Protein AF-A0A949LFT1-F1 (afdb_monomer_lite)

pLDDT: mean 72.53, std 14.91, range [50.19, 94.31]

Foldseek 3Di:
DWDQDPVGTHDDDPVPPPDPDPPPPPPPDDPPDPPPCPPDPPVQPPLSVQCVVVVHDSVVSVVCVVVVVDD

Structure (mmCIF, N/CA/C/O backbone):
data_AF-A0A949LFT1-F1
#
_entry.id   AF-A0A949LFT1-F1
#
loop_
_atom_site.group_PDB
_atom_site.id
_atom_site.type_symbol
_atom_site.label_atom_id
_atom_site.label_alt_id
_atom_site.label_comp_id
_atom_site.label_asym_id
_atom_site.label_entity_id
_atom_site.label_seq_id
_atom_site.pdbx_PDB_ins_code
_atom_site.Cartn_x
_atom_site.Cartn_y
_atom_site.Cartn_z
_atom_site.occupancy
_atom_site.B_iso_or_equiv
_atom_site.auth_seq_id
_atom_site.auth_comp_id
_atom_site.auth_asym_id
_atom_site.auth_atom_id
_atom_site.pdbx_PDB_model_num
ATOM 1 N N . MET A 1 1 ? 27.854 -5.664 -48.543 1.00 63.16 1 MET A N 1
ATOM 2 C CA . MET A 1 1 ? 28.574 -5.452 -47.263 1.00 63.16 1 MET A CA 1
ATOM 3 C C . MET A 1 1 ? 28.199 -6.610 -46.341 1.00 63.16 1 MET A C 1
ATOM 5 O O . MET A 1 1 ? 27.089 -7.107 -46.473 1.00 63.16 1 MET A O 1
ATOM 9 N N . PHE A 1 2 ? 29.082 -7.090 -45.465 1.00 69.81 2 PHE A N 1
ATOM 10 C CA . PHE A 1 2 ? 28.787 -8.240 -44.594 1.00 69.81 2 PHE A CA 1
ATOM 11 C C . PHE A 1 2 ? 29.202 -7.940 -43.153 1.00 69.81 2 PHE A C 1
ATOM 13 O O . PHE A 1 2 ? 30.185 -7.225 -42.956 1.00 69.81 2 PHE A O 1
ATOM 20 N N . ARG A 1 3 ? 28.492 -8.507 -42.172 1.00 73.38 3 ARG A N 1
ATOM 21 C CA . ARG A 1 3 ? 28.882 -8.465 -40.754 1.00 73.38 3 ARG A CA 1
ATOM 22 C C . ARG A 1 3 ? 29.441 -9.821 -40.324 1.00 73.38 3 ARG A C 1
ATOM 24 O O . ARG A 1 3 ? 28.972 -10.857 -40.788 1.00 73.38 3 ARG A O 1
ATOM 31 N N . HIS A 1 4 ? 30.440 -9.816 -39.450 1.00 67.44 4 HIS A N 1
ATOM 32 C CA . HIS A 1 4 ? 30.992 -11.038 -38.868 1.00 67.44 4 HIS A CA 1
ATOM 33 C C . HIS A 1 4 ? 30.311 -11.306 -37.522 1.00 67.44 4 HIS A C 1
ATOM 35 O O . HIS A 1 4 ? 30.368 -10.467 -36.625 1.00 67.44 4 HIS A O 1
ATOM 41 N N . THR A 1 5 ? 29.650 -12.455 -37.392 1.00 72.31 5 THR A N 1
ATOM 42 C CA . THR A 1 5 ? 29.039 -12.941 -36.145 1.00 72.31 5 THR A CA 1
ATOM 43 C C . THR A 1 5 ? 29.695 -14.257 -35.724 1.00 72.31 5 THR A C 1
ATOM 45 O O . THR A 1 5 ? 30.487 -14.841 -36.465 1.00 72.31 5 THR A O 1
ATOM 48 N N . ALA A 1 6 ? 29.349 -14.766 -34.538 1.00 71.88 6 ALA A N 1
ATOM 49 C CA . ALA A 1 6 ? 29.833 -16.061 -34.047 1.00 71.88 6 ALA A CA 1
ATOM 50 C C . ALA A 1 6 ? 29.479 -17.250 -34.971 1.00 71.88 6 ALA A C 1
ATOM 52 O O . ALA A 1 6 ? 30.067 -18.318 -34.843 1.00 71.88 6 ALA A O 1
ATOM 53 N N . LYS A 1 7 ? 28.539 -17.068 -35.911 1.00 70.44 7 LYS A N 1
ATOM 54 C CA . LYS A 1 7 ? 28.138 -18.065 -36.917 1.00 70.44 7 LYS A CA 1
ATOM 55 C C . LYS A 1 7 ? 28.780 -17.844 -38.295 1.00 70.44 7 LYS A C 1
ATOM 57 O O . LYS A 1 7 ? 28.455 -18.563 -39.235 1.00 70.44 7 LYS A O 1
ATOM 62 N N . GLY A 1 8 ? 29.691 -16.878 -38.427 1.00 77.19 8 GLY A N 1
ATOM 63 C CA . GLY A 1 8 ? 30.397 -16.578 -39.671 1.00 77.19 8 GLY A CA 1
ATOM 64 C C . GLY A 1 8 ? 29.988 -15.247 -40.303 1.00 77.19 8 GLY A C 1
ATOM 65 O O . GLY A 1 8 ? 29.651 -14.283 -39.617 1.00 77.19 8 GLY A O 1
ATOM 66 N N . ARG A 1 9 ? 30.104 -15.164 -41.633 1.00 71.19 9 ARG A N 1
ATOM 67 C CA . ARG A 1 9 ? 29.896 -13.929 -42.400 1.00 71.19 9 ARG A CA 1
ATOM 68 C C . ARG A 1 9 ? 28.444 -13.840 -42.875 1.00 71.19 9 ARG A C 1
ATOM 70 O O . ARG A 1 9 ? 28.060 -14.522 -43.818 1.00 71.19 9 ARG A O 1
ATOM 77 N N . GLU A 1 10 ? 27.651 -12.984 -42.240 1.00 72.25 10 GLU A N 1
ATOM 78 C CA . GLU A 1 10 ? 26.243 -12.758 -42.585 1.00 72.25 10 GLU A CA 1
ATOM 79 C C . GLU A 1 10 ? 26.094 -11.573 -43.549 1.00 72.2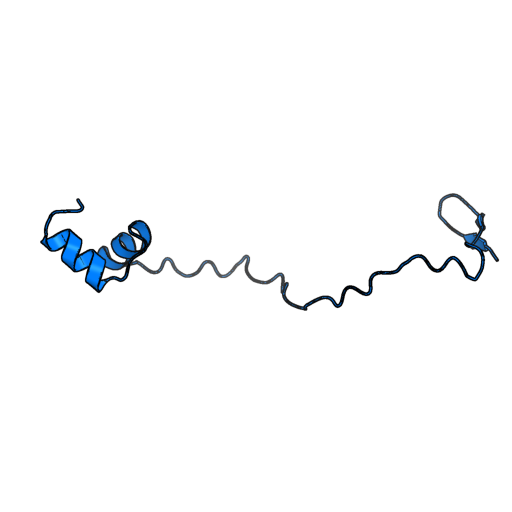5 10 GLU A C 1
ATOM 81 O O . GLU A 1 10 ? 26.732 -10.526 -43.377 1.00 72.25 10 GLU A O 1
ATOM 86 N N . ALA A 1 11 ? 25.246 -11.729 -44.572 1.00 73.38 11 ALA A N 1
ATOM 87 C CA . ALA A 1 11 ? 24.896 -10.646 -45.486 1.00 73.38 11 ALA A CA 1
ATOM 88 C C . ALA A 1 11 ? 24.154 -9.541 -44.724 1.00 73.38 11 ALA A C 1
ATOM 90 O O . ALA A 1 11 ? 23.209 -9.817 -43.986 1.00 73.38 11 ALA A O 1
ATOM 91 N N . LEU A 1 12 ? 24.603 -8.291 -44.875 1.00 65.56 12 LEU A N 1
ATOM 92 C CA . LEU A 1 12 ? 23.847 -7.148 -44.366 1.00 65.56 12 LEU A CA 1
ATOM 93 C C . LEU A 1 12 ? 22.555 -7.006 -45.174 1.00 65.56 12 LEU A C 1
ATOM 95 O O . LEU A 1 12 ? 22.566 -7.223 -46.387 1.00 65.56 12 LEU A O 1
ATOM 99 N N . ALA A 1 13 ? 21.470 -6.630 -44.494 1.00 64.38 13 ALA A N 1
ATOM 100 C CA . ALA A 1 13 ? 20.208 -6.310 -45.149 1.00 64.38 13 ALA A CA 1
ATOM 101 C C . ALA A 1 13 ? 20.425 -5.224 -46.227 1.00 64.38 13 ALA A C 1
ATOM 103 O O . ALA A 1 13 ? 21.296 -4.358 -46.046 1.00 64.38 13 ALA A O 1
ATOM 104 N N . PRO A 1 14 ? 19.684 -5.269 -47.349 1.00 62.75 14 PRO A N 1
ATOM 105 C CA . PRO A 1 14 ? 19.782 -4.272 -48.406 1.00 62.75 14 PRO A CA 1
ATOM 106 C C . PRO A 1 14 ? 19.578 -2.850 -47.856 1.00 62.75 14 PRO A C 1
ATOM 108 O O . PRO A 1 14 ? 18.714 -2.640 -46.998 1.00 62.75 14 PRO A O 1
ATOM 111 N N . PRO A 1 15 ? 20.341 -1.850 -48.334 1.00 56.31 15 PRO A N 1
ATOM 112 C CA . PRO A 1 15 ? 20.135 -0.461 -47.937 1.00 56.31 15 PRO A CA 1
ATOM 113 C C . PRO A 1 15 ? 18.733 -0.018 -48.377 1.00 56.31 15 PRO A C 1
ATOM 115 O O . PRO A 1 15 ? 18.454 0.051 -49.569 1.00 56.31 15 PRO A O 1
ATOM 118 N N . GLY A 1 16 ? 17.844 0.242 -47.416 1.00 61.94 16 GLY A N 1
ATOM 119 C CA . GLY A 1 16 ? 16.443 0.601 -47.675 1.00 61.94 16 GLY A CA 1
ATOM 120 C C . GLY A 1 16 ? 15.425 -0.298 -46.974 1.00 61.94 16 GLY A C 1
ATOM 121 O O . GLY A 1 16 ? 14.323 0.159 -46.695 1.00 61.94 16 GLY A O 1
ATOM 122 N N . GLU A 1 17 ? 15.809 -1.509 -46.561 1.00 55.44 17 GLU A N 1
ATOM 123 C CA . GLU A 1 17 ? 15.047 -2.307 -45.588 1.00 55.44 17 GLU A CA 1
ATOM 124 C C . GLU A 1 17 ? 15.423 -1.882 -44.160 1.00 55.44 17 GLU A C 1
ATOM 126 O O . GLU A 1 17 ? 15.843 -2.671 -43.314 1.00 55.44 17 GLU A O 1
ATOM 131 N N . GLY A 1 18 ? 15.317 -0.579 -43.891 1.00 57.31 18 GLY A N 1
ATOM 132 C CA . GLY A 1 18 ? 15.229 -0.104 -42.520 1.00 57.31 18 GLY A CA 1
ATOM 133 C C . GLY A 1 18 ? 13.904 -0.619 -41.987 1.00 57.31 18 GLY A C 1
ATOM 134 O O . GLY A 1 18 ? 12.854 -0.149 -42.420 1.00 57.31 18 GLY A O 1
ATOM 135 N N . GLY A 1 19 ? 13.943 -1.631 -41.117 1.00 58.38 19 GLY A N 1
ATOM 136 C CA . GLY A 1 19 ? 12.741 -2.125 -40.455 1.00 58.38 19 GLY A CA 1
ATOM 137 C C . GLY A 1 19 ? 11.944 -0.948 -39.896 1.00 58.38 19 GLY A C 1
ATOM 138 O O . GLY A 1 19 ? 12.523 0.077 -39.539 1.00 58.38 19 GLY A O 1
ATOM 139 N N . ASN A 1 20 ? 10.616 -1.064 -39.836 1.00 57.56 20 ASN A N 1
ATOM 140 C CA . ASN A 1 20 ? 9.784 -0.081 -39.143 1.00 57.56 20 ASN A CA 1
ATOM 141 C C . ASN A 1 20 ? 10.198 -0.053 -37.664 1.00 57.56 20 ASN A C 1
ATOM 143 O O . ASN A 1 20 ? 9.663 -0.776 -36.823 1.00 57.56 20 ASN A O 1
ATOM 147 N N . HIS A 1 21 ? 11.214 0.743 -37.351 1.00 57.00 21 HIS A N 1
ATOM 148 C CA . HIS A 1 21 ? 11.714 0.922 -36.010 1.00 57.00 21 HIS A CA 1
ATOM 149 C C . HIS A 1 21 ? 10.734 1.863 -35.325 1.00 57.00 21 HIS A C 1
ATOM 151 O O . HIS A 1 21 ? 10.744 3.073 -35.540 1.00 57.00 21 HIS A O 1
ATOM 157 N N . VAL A 1 22 ? 9.846 1.297 -34.509 1.00 63.38 22 VAL A N 1
ATOM 158 C CA . VAL A 1 22 ? 9.066 2.099 -33.572 1.00 63.38 22 VAL A CA 1
ATOM 159 C C . VAL A 1 22 ? 10.073 2.762 -32.639 1.00 63.38 22 VAL A C 1
ATOM 161 O O . VAL A 1 22 ? 10.717 2.094 -31.828 1.00 63.38 22 VAL A O 1
ATOM 164 N N . HIS A 1 23 ? 10.240 4.076 -32.774 1.00 56.28 23 HIS A N 1
ATOM 165 C CA . HIS A 1 23 ? 11.018 4.875 -31.839 1.00 56.28 23 HIS A CA 1
ATOM 166 C C . HIS A 1 23 ? 10.270 4.911 -30.503 1.00 56.28 23 HIS A C 1
ATOM 168 O O . HIS A 1 23 ? 9.507 5.831 -30.216 1.00 56.28 23 HIS A O 1
ATOM 174 N N . TYR A 1 24 ? 10.459 3.882 -29.679 1.00 53.50 24 TYR A N 1
ATOM 175 C CA . TYR A 1 24 ? 10.013 3.921 -28.298 1.00 53.50 24 TYR A CA 1
ATOM 176 C C . TYR A 1 24 ? 10.913 4.909 -27.557 1.00 53.50 24 TYR A C 1
ATOM 178 O O . TYR A 1 24 ? 12.092 4.634 -27.344 1.00 53.50 24 TYR A O 1
ATOM 186 N N . GLN A 1 25 ? 10.384 6.075 -27.184 1.00 63.16 25 GLN A N 1
ATOM 187 C CA . GLN A 1 25 ? 11.050 6.919 -26.198 1.00 63.16 25 GLN A CA 1
ATOM 188 C C . GLN A 1 25 ? 10.977 6.185 -24.856 1.00 63.16 25 GLN A C 1
ATOM 190 O O . GLN A 1 25 ? 9.874 6.020 -24.324 1.00 63.16 25 GLN A O 1
ATOM 195 N N . PRO A 1 26 ? 12.104 5.727 -24.282 1.00 53.91 26 PRO A N 1
ATOM 196 C CA . PRO A 1 26 ? 12.064 5.148 -22.957 1.00 53.91 26 PRO A CA 1
ATOM 197 C C . PRO A 1 26 ? 11.664 6.259 -21.988 1.00 53.91 26 PRO A C 1
ATOM 199 O O . PRO A 1 26 ? 12.455 7.156 -21.692 1.00 53.91 26 PRO A O 1
ATOM 202 N N . LYS A 1 27 ? 10.429 6.212 -21.476 1.00 60.62 27 LYS A N 1
ATOM 203 C CA . LYS A 1 27 ? 10.086 6.951 -20.262 1.00 60.62 27 LYS A CA 1
ATOM 204 C C . LYS A 1 27 ? 11.010 6.413 -19.171 1.00 60.62 27 LYS A C 1
ATOM 206 O O . LYS A 1 27 ? 10.854 5.283 -18.715 1.00 60.62 27 LYS A O 1
ATOM 211 N N . ARG A 1 28 ? 12.041 7.185 -18.820 1.00 59.22 28 ARG A N 1
ATOM 212 C CA . ARG A 1 28 ? 12.932 6.870 -17.703 1.00 59.22 28 ARG A CA 1
ATOM 213 C C . ARG A 1 28 ? 12.105 6.867 -16.424 1.00 59.22 28 ARG A C 1
ATOM 215 O O . ARG A 1 28 ? 11.859 7.920 -15.853 1.00 59.22 28 ARG A O 1
ATOM 222 N N . SER A 1 29 ? 11.721 5.688 -15.959 1.00 63.03 29 SER A N 1
ATOM 223 C CA . SER A 1 29 ? 11.348 5.485 -14.562 1.00 63.03 29 SER A CA 1
ATOM 224 C C . SER A 1 29 ? 11.459 4.013 -14.185 1.00 63.03 29 SER A C 1
ATOM 226 O O . SER A 1 29 ? 10.469 3.377 -13.849 1.00 63.03 29 SER A O 1
ATOM 228 N N . VAL A 1 30 ? 12.666 3.451 -14.238 1.00 58.28 30 VAL A N 1
ATOM 229 C CA . VAL A 1 30 ? 12.957 2.253 -13.442 1.00 58.28 30 VAL A CA 1
ATOM 230 C C . VAL A 1 30 ? 14.356 2.402 -12.859 1.00 58.28 30 VAL A C 1
ATOM 232 O O . VAL A 1 30 ? 15.338 1.865 -13.362 1.00 58.28 30 VAL A O 1
ATOM 235 N N . GLY A 1 31 ? 14.451 3.211 -11.805 1.00 50.19 31 GLY A N 1
ATOM 236 C CA . GLY A 1 31 ? 15.558 3.091 -10.870 1.00 50.19 31 GLY A CA 1
ATOM 237 C C . GLY A 1 31 ? 15.371 1.785 -10.107 1.00 50.19 31 GLY A C 1
ATOM 238 O O . GLY A 1 31 ? 14.510 1.693 -9.235 1.00 50.19 31 GLY A O 1
ATOM 239 N N . ILE A 1 32 ? 16.145 0.763 -10.463 1.00 55.75 32 ILE A N 1
ATOM 240 C CA . ILE A 1 32 ? 16.294 -0.460 -9.672 1.00 55.75 32 ILE A CA 1
ATOM 241 C C . ILE A 1 32 ? 17.069 -0.054 -8.414 1.00 55.75 32 ILE A C 1
ATOM 243 O O . ILE A 1 32 ? 18.293 0.008 -8.417 1.00 55.75 32 ILE A O 1
ATOM 247 N N . GLY A 1 33 ? 16.340 0.333 -7.367 1.00 51.78 33 GLY A N 1
ATOM 248 C CA . GLY A 1 33 ? 16.935 0.895 -6.154 1.00 51.78 33 GLY A CA 1
ATOM 249 C C . GLY A 1 33 ? 16.028 0.881 -4.925 1.00 51.78 33 GLY A C 1
ATOM 250 O O . GLY A 1 33 ? 16.204 1.721 -4.055 1.00 51.78 33 GLY A O 1
ATOM 251 N N . CYS A 1 34 ? 15.061 -0.040 -4.827 1.00 51.06 34 CYS A N 1
ATOM 252 C CA . CYS A 1 34 ? 14.146 -0.101 -3.673 1.00 51.06 34 CYS A CA 1
ATOM 253 C C . CYS A 1 34 ? 14.024 -1.488 -3.020 1.00 51.06 34 CYS A C 1
ATOM 255 O O . CYS A 1 34 ? 13.001 -1.779 -2.410 1.00 51.06 34 CYS A O 1
ATOM 257 N N . ILE A 1 35 ? 15.039 -2.358 -3.101 1.00 54.41 35 ILE A N 1
ATOM 258 C CA . ILE A 1 35 ? 14.954 -3.686 -2.451 1.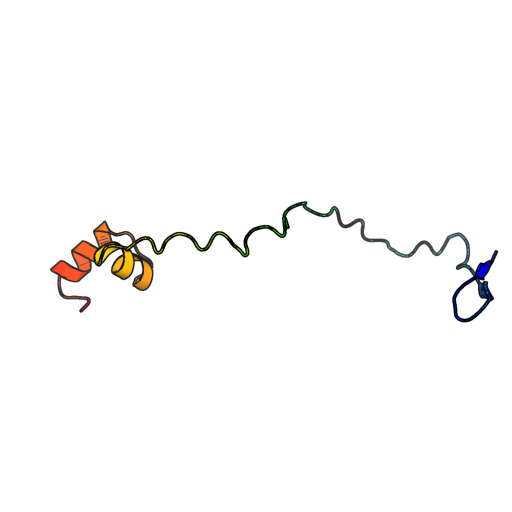00 54.41 35 ILE A CA 1
ATOM 259 C C . ILE A 1 35 ? 15.394 -3.651 -0.968 1.00 54.41 35 ILE A C 1
ATOM 261 O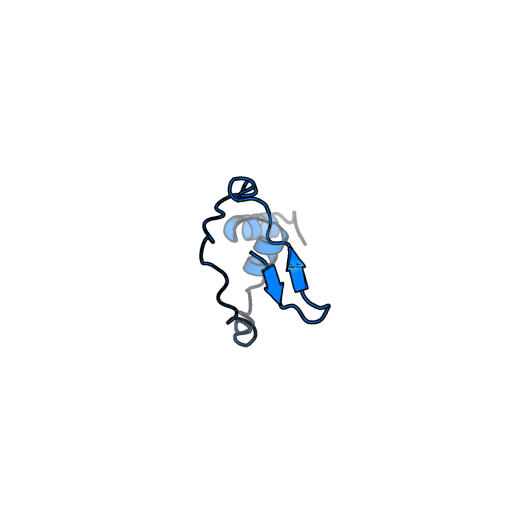 O . ILE A 1 35 ? 15.145 -4.607 -0.242 1.00 54.41 35 ILE A O 1
ATOM 265 N N . THR A 1 36 ? 15.972 -2.559 -0.448 1.00 52.91 36 THR A N 1
ATOM 266 C CA . THR A 1 36 ? 16.478 -2.544 0.947 1.00 52.91 36 THR A CA 1
ATOM 267 C C . THR A 1 36 ? 15.886 -1.503 1.888 1.00 52.91 36 THR A C 1
ATOM 269 O O . THR A 1 36 ? 16.073 -1.635 3.095 1.00 52.91 36 THR A O 1
ATOM 272 N N . SER A 1 37 ? 15.076 -0.549 1.430 1.00 53.56 37 SER A N 1
ATOM 273 C CA . SER A 1 37 ? 14.221 0.211 2.345 1.00 53.56 37 SER A CA 1
ATOM 274 C C . SER A 1 37 ? 12.873 -0.492 2.447 1.00 53.56 37 SER A C 1
ATOM 276 O O . SER A 1 37 ? 11.887 -0.043 1.863 1.00 53.56 37 SER A O 1
ATOM 278 N N . ARG A 1 38 ? 12.811 -1.609 3.188 1.00 58.53 38 ARG A N 1
ATOM 279 C CA . ARG A 1 38 ? 11.527 -1.990 3.791 1.00 58.53 38 ARG A CA 1
ATOM 280 C C . ARG A 1 38 ? 11.054 -0.733 4.527 1.00 58.53 38 ARG A C 1
ATOM 282 O O . ARG A 1 38 ? 11.809 -0.273 5.391 1.00 58.53 38 ARG A O 1
ATOM 289 N N . PRO A 1 39 ? 9.908 -0.117 4.181 1.00 58.81 39 PRO A N 1
ATOM 290 C CA . PRO A 1 39 ? 9.382 0.926 5.040 1.00 58.81 39 PRO A CA 1
ATOM 291 C C . PRO A 1 39 ? 9.294 0.288 6.424 1.00 58.81 39 PRO A C 1
ATOM 293 O O . PRO A 1 39 ? 8.813 -0.846 6.540 1.00 58.81 39 PRO A O 1
ATOM 296 N N . LYS A 1 40 ? 9.866 0.952 7.445 1.00 57.69 40 LYS A N 1
ATOM 297 C CA . LYS A 1 40 ? 9.625 0.595 8.852 1.00 57.69 40 LYS A CA 1
ATOM 298 C C . LYS A 1 40 ? 8.160 0.211 8.925 1.00 57.69 40 LYS A C 1
ATOM 300 O O . LYS A 1 40 ? 7.366 0.974 8.378 1.00 57.69 40 LYS A O 1
ATOM 305 N N . SER A 1 41 ? 7.832 -0.953 9.487 1.00 59.88 41 SER A N 1
ATOM 306 C CA . SER A 1 41 ? 6.446 -1.339 9.732 1.00 59.88 41 SER A CA 1
ATOM 307 C C . SER A 1 41 ? 5.793 -0.157 10.429 1.00 59.88 41 SER A C 1
ATOM 309 O O . SER A 1 41 ? 6.024 0.081 11.611 1.00 59.88 41 SER A O 1
ATOM 311 N N . GLN A 1 42 ? 5.114 0.677 9.651 1.00 63.12 42 GLN A N 1
ATOM 312 C CA . GLN A 1 42 ? 4.396 1.809 10.169 1.00 63.12 42 GLN A CA 1
ATOM 313 C C . GLN A 1 42 ? 3.276 1.090 10.891 1.00 63.12 42 GLN A C 1
ATOM 315 O O . GLN A 1 42 ? 2.508 0.370 10.250 1.00 63.12 42 GLN A O 1
ATOM 320 N N . GLU A 1 43 ? 3.326 1.101 12.220 1.00 73.19 43 GLU A N 1
ATOM 321 C CA . GLU A 1 43 ? 2.280 0.527 13.050 1.00 73.19 43 GLU A CA 1
ATOM 322 C C . GLU A 1 43 ? 1.019 1.316 12.716 1.00 73.19 43 GLU A C 1
ATOM 324 O O . GLU A 1 43 ? 0.762 2.377 13.278 1.00 73.19 43 GLU A O 1
ATOM 329 N N . LEU A 1 44 ? 0.302 0.857 11.688 1.00 76.88 44 LEU A N 1
ATOM 330 C CA . LEU A 1 44 ? -0.965 1.430 11.292 1.00 76.88 44 LEU A CA 1
ATOM 331 C C . LEU A 1 44 ? -1.869 1.254 12.496 1.00 76.88 44 LEU A C 1
ATOM 333 O O . LEU A 1 44 ? -2.045 0.142 13.006 1.00 76.88 44 LEU A O 1
ATOM 337 N N . THR A 1 45 ? -2.429 2.360 12.958 1.00 88.62 45 THR A N 1
ATOM 338 C CA . THR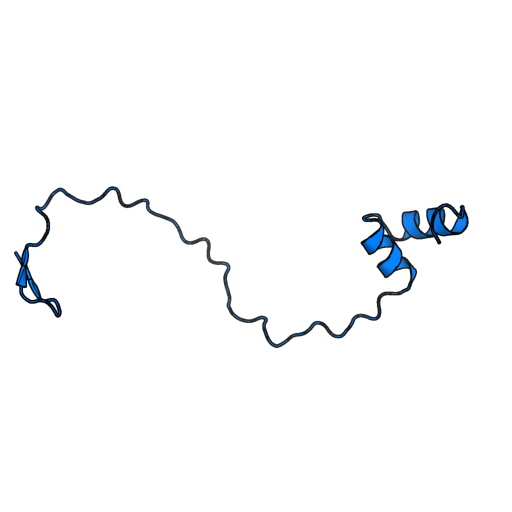 A 1 45 ? -3.447 2.304 13.994 1.00 88.62 45 THR A CA 1
ATOM 339 C C . THR A 1 45 ? -4.603 1.438 13.497 1.00 88.62 45 THR A C 1
ATOM 341 O O . THR A 1 45 ? -4.858 1.333 12.293 1.00 88.62 45 THR A O 1
ATOM 344 N N . PHE A 1 46 ? -5.335 0.822 14.424 1.00 90.00 46 PHE A N 1
ATOM 345 C CA . PHE A 1 46 ? -6.473 -0.043 14.104 1.00 90.00 46 PHE A CA 1
ATOM 346 C C . PHE A 1 46 ? -7.408 0.563 13.037 1.00 90.00 46 PHE A C 1
ATOM 348 O O . PHE A 1 46 ? -7.782 -0.109 12.080 1.00 90.00 46 PHE A O 1
ATOM 355 N N . PHE A 1 47 ? -7.718 1.861 13.139 1.00 90.12 47 PHE A N 1
ATOM 356 C CA . PHE A 1 47 ? -8.606 2.538 12.190 1.00 90.12 47 PHE A CA 1
ATOM 357 C C . PHE A 1 47 ? -7.973 2.837 10.831 1.00 90.12 47 PHE A C 1
ATOM 359 O O . PHE A 1 47 ? -8.693 2.879 9.839 1.00 90.12 47 PHE A O 1
ATOM 366 N N . GLU A 1 48 ? -6.661 3.049 10.757 1.00 89.12 48 GLU A N 1
ATOM 367 C CA . GLU A 1 48 ? -5.966 3.188 9.470 1.00 89.12 48 GLU A CA 1
ATOM 368 C C . GLU A 1 48 ? -5.948 1.857 8.727 1.00 89.12 48 GLU A C 1
ATOM 370 O O . GLU A 1 48 ? -6.179 1.813 7.518 1.00 89.12 48 GLU A O 1
ATOM 375 N N . ARG A 1 49 ? -5.753 0.761 9.465 1.00 89.75 49 ARG A N 1
ATOM 376 C CA . ARG A 1 49 ? -5.845 -0.581 8.903 1.00 89.75 49 ARG A CA 1
ATOM 377 C C . ARG A 1 49 ? -7.265 -0.902 8.435 1.00 89.75 49 ARG A C 1
ATOM 379 O O . ARG A 1 49 ? -7.434 -1.351 7.306 1.00 89.75 49 ARG A O 1
ATOM 386 N N . LEU A 1 50 ? -8.268 -0.611 9.262 1.00 90.50 50 LEU A N 1
ATOM 387 C CA . LEU A 1 50 ? -9.677 -0.807 8.920 1.00 90.50 50 LEU A CA 1
ATOM 388 C C . LEU A 1 50 ? -10.081 0.015 7.685 1.00 90.50 50 LEU A C 1
ATOM 390 O O . LEU A 1 50 ? -10.753 -0.486 6.792 1.00 90.50 50 LEU A O 1
ATOM 394 N N . ALA A 1 51 ? -9.639 1.271 7.603 1.00 91.00 51 ALA A N 1
ATOM 395 C CA . ALA A 1 51 ? -9.898 2.135 6.455 1.00 91.00 51 ALA A CA 1
ATOM 396 C C . ALA A 1 51 ? -9.273 1.594 5.162 1.00 91.00 51 ALA A C 1
ATOM 398 O O . ALA A 1 51 ? -9.922 1.606 4.116 1.00 91.00 51 ALA A O 1
ATOM 399 N N . PHE A 1 52 ? -8.049 1.066 5.247 1.00 89.94 52 PHE A N 1
ATOM 400 C CA . PHE A 1 52 ? -7.388 0.408 4.123 1.00 89.94 52 PHE A CA 1
ATOM 401 C C . PHE A 1 52 ? -8.153 -0.837 3.652 1.00 89.94 52 PHE A C 1
ATOM 403 O O . PHE A 1 52 ? -8.368 -0.998 2.454 1.00 89.94 52 PHE A O 1
ATOM 410 N N . GLU A 1 53 ? -8.607 -1.688 4.577 1.00 89.50 53 GLU A N 1
ATOM 411 C CA . GLU A 1 53 ? -9.365 -2.904 4.246 1.00 89.50 53 GLU A CA 1
ATOM 412 C C . GLU A 1 53 ? -10.744 -2.599 3.645 1.00 89.50 53 GLU A C 1
ATOM 414 O O . GLU A 1 53 ? -11.188 -3.293 2.733 1.00 89.50 53 GLU A O 1
ATOM 419 N N . LEU A 1 54 ? -11.393 -1.525 4.100 1.00 89.81 54 LEU A N 1
ATOM 420 C CA . LEU A 1 54 ? -12.683 -1.068 3.578 1.00 89.81 54 LEU A CA 1
ATOM 421 C C . LEU A 1 54 ? -12.566 -0.188 2.322 1.00 89.81 54 LEU A C 1
ATOM 423 O O . LEU A 1 54 ? -13.590 0.198 1.756 1.00 89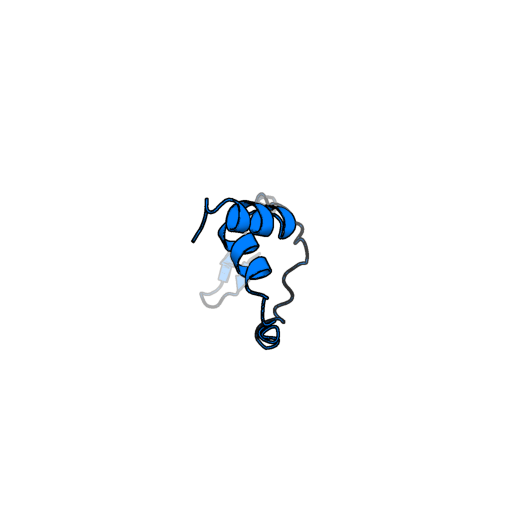.81 54 LEU A O 1
ATOM 427 N N . GLY A 1 55 ? -11.350 0.174 1.897 1.00 91.12 55 GLY A N 1
ATOM 428 C CA . GLY A 1 55 ? -11.125 1.077 0.765 1.00 91.12 55 GL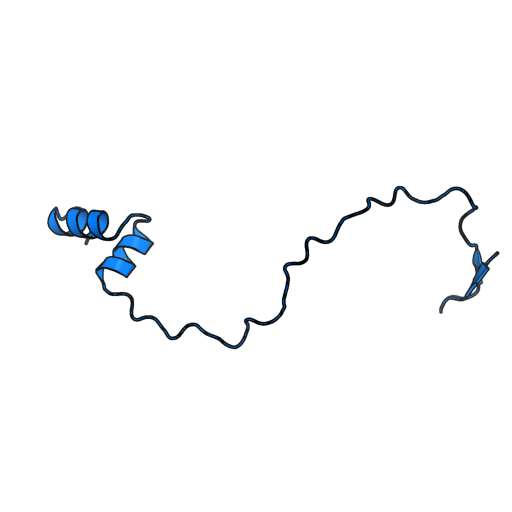Y A CA 1
ATOM 429 C C . GLY A 1 55 ? -11.715 2.478 0.966 1.00 91.12 55 GLY A C 1
ATOM 430 O O . GLY A 1 55 ? -12.129 3.120 0.000 1.00 91.12 55 GLY A O 1
ATOM 431 N N . CYS A 1 56 ? -11.796 2.953 2.212 1.00 91.12 56 CYS A N 1
ATOM 432 C CA . CYS A 1 56 ? -12.400 4.237 2.563 1.00 91.12 56 CYS A CA 1
ATOM 433 C C . CYS A 1 56 ? -11.455 5.098 3.417 1.00 91.12 56 CYS A C 1
ATOM 435 O O . CYS A 1 56 ? -10.328 4.716 3.715 1.00 91.12 56 CYS A O 1
ATOM 437 N N . ASN A 1 57 ? -11.889 6.307 3.787 1.00 93.31 57 ASN A N 1
ATOM 438 C CA . ASN A 1 57 ? -11.095 7.186 4.646 1.00 93.31 57 ASN A CA 1
ATOM 439 C C . ASN A 1 57 ? -11.274 6.822 6.135 1.00 93.31 57 ASN A C 1
ATOM 441 O O . ASN A 1 57 ? -12.321 6.310 6.535 1.00 93.31 57 ASN A O 1
ATOM 445 N N . VAL A 1 58 ? -10.295 7.160 6.980 1.00 92.19 58 VAL A N 1
ATOM 446 C CA . VAL A 1 58 ? -10.271 6.837 8.424 1.00 92.19 58 VAL A CA 1
ATOM 447 C C . VAL A 1 58 ? -11.518 7.340 9.155 1.00 92.19 58 VAL A C 1
ATOM 449 O O . VAL A 1 58 ? -12.057 6.651 10.019 1.00 92.19 58 VAL A O 1
ATOM 452 N N . THR A 1 59 ? -12.022 8.521 8.796 1.00 93.81 59 THR A N 1
ATOM 453 C CA . THR A 1 59 ? -13.254 9.083 9.375 1.00 93.81 59 THR A CA 1
ATOM 454 C C . THR A 1 59 ? -14.476 8.221 9.064 1.00 93.81 59 THR A C 1
ATOM 456 O O . THR A 1 59 ? -15.309 7.984 9.937 1.00 93.81 59 THR A O 1
ATOM 459 N N . THR A 1 60 ? -14.570 7.718 7.834 1.00 91.69 60 THR A N 1
ATOM 460 C CA . THR A 1 60 ? -15.663 6.844 7.398 1.00 91.69 60 THR A CA 1
ATOM 461 C C . THR A 1 60 ? -15.560 5.484 8.079 1.00 91.69 60 THR A C 1
ATOM 463 O O . THR A 1 60 ? -16.551 5.007 8.621 1.00 91.69 60 THR A O 1
ATOM 466 N N . ALA A 1 61 ? -14.359 4.906 8.151 1.00 91.62 61 ALA A N 1
ATOM 467 C CA . ALA A 1 61 ? -14.118 3.650 8.858 1.00 91.62 61 ALA A CA 1
ATOM 468 C C . ALA A 1 61 ? -14.495 3.739 10.349 1.00 91.62 61 ALA A C 1
ATOM 470 O O . ALA A 1 61 ? -15.168 2.853 10.871 1.00 91.62 61 ALA A O 1
ATOM 471 N N . LYS A 1 62 ? -14.137 4.842 11.025 1.00 93.19 62 LYS A N 1
ATOM 472 C CA . LYS A 1 62 ? -14.536 5.105 12.419 1.00 93.19 62 LYS A CA 1
ATOM 473 C C . LYS A 1 62 ? -16.051 5.163 12.588 1.00 93.19 62 LYS A C 1
ATOM 475 O O . LYS A 1 62 ? -16.573 4.579 13.532 1.00 93.19 62 LYS A O 1
ATOM 480 N N . ARG A 1 63 ? -16.746 5.846 11.677 1.00 94.31 63 ARG A N 1
ATOM 481 C CA . ARG A 1 63 ? -18.208 5.946 11.700 1.00 94.31 63 ARG A CA 1
ATOM 482 C C . ARG A 1 63 ? -18.867 4.576 11.521 1.00 94.31 63 ARG A C 1
ATOM 484 O O . ARG A 1 63 ? -19.720 4.217 12.319 1.00 94.31 63 ARG A O 1
ATOM 491 N N . LEU A 1 64 ? -18.423 3.795 10.538 1.00 90.75 64 LEU A N 1
ATOM 492 C CA . LEU A 1 64 ? -18.959 2.455 10.268 1.00 90.75 64 LEU A CA 1
ATOM 493 C C . LEU A 1 64 ? -18.731 1.486 11.435 1.00 90.75 64 LEU A C 1
ATOM 495 O O . LEU A 1 64 ? -19.603 0.677 11.748 1.00 90.75 64 LEU A O 1
ATOM 499 N N . TRP A 1 65 ? -17.581 1.601 12.104 1.00 91.69 65 TRP A N 1
ATOM 500 C CA . TRP A 1 65 ? -17.283 0.850 13.322 1.00 91.69 65 TRP A CA 1
ATOM 501 C C . TRP A 1 65 ? -18.206 1.243 14.484 1.00 91.69 65 TRP A C 1
ATOM 503 O O . TRP A 1 65 ? -18.744 0.381 15.171 1.00 91.69 65 TRP A O 1
ATOM 513 N N . GLN A 1 66 ? -18.436 2.545 14.689 1.00 91.69 66 GLN A N 1
ATOM 514 C CA . GLN A 1 66 ? -19.352 3.053 15.721 1.00 91.69 66 GLN A CA 1
ATOM 515 C C . GLN A 1 66 ? -20.814 2.671 15.459 1.00 91.69 66 GLN A C 1
ATOM 517 O O . GLN A 1 66 ? -21.552 2.395 16.400 1.00 91.69 66 GLN A O 1
ATOM 522 N N . GLU A 1 67 ? -21.220 2.629 14.191 1.00 92.38 67 GLU A N 1
ATOM 523 C CA . GLU A 1 67 ? -22.548 2.183 13.755 1.00 92.38 67 GLU A CA 1
ATOM 524 C C . GLU A 1 67 ? -22.707 0.648 13.824 1.00 92.38 67 GLU A C 1
ATOM 526 O O . GLU A 1 67 ? -23.807 0.137 13.625 1.00 92.38 67 GLU A O 1
ATOM 531 N N . GLY A 1 68 ? -21.636 -0.100 14.130 1.00 88.00 68 GLY A N 1
ATOM 532 C CA . GLY A 1 68 ? -21.660 -1.559 14.280 1.00 88.00 68 GLY A CA 1
ATOM 533 C C . GLY A 1 68 ? -21.835 -2.327 12.966 1.00 88.00 68 GLY A C 1
ATOM 534 O O . GLY A 1 68 ? -22.167 -3.513 12.985 1.00 88.00 68 GLY A O 1
ATOM 535 N N . LEU A 1 69 ? -21.618 -1.660 11.829 1.00 84.31 69 LEU A N 1
ATOM 536 C CA . LEU A 1 69 ? -21.755 -2.238 10.489 1.00 84.31 69 LEU A CA 1
ATOM 537 C C . LEU A 1 69 ? -20.546 -3.097 10.091 1.00 84.31 69 LEU A C 1
ATOM 539 O O . LEU A 1 69 ? -20.636 -3.888 9.155 1.00 84.31 69 LEU A O 1
ATOM 543 N N . VAL A 1 70 ? -19.424 -2.944 10.799 1.00 79.12 70 VAL A N 1
ATOM 544 C CA . VAL A 1 70 ? -18.173 -3.683 10.586 1.00 79.12 70 VAL A CA 1
ATOM 545 C C . VAL A 1 70 ? -17.627 -4.126 11.952 1.00 79.12 70 VAL A C 1
ATOM 547 O O . VAL A 1 70 ? -17.735 -3.364 12.913 1.00 79.12 70 VAL A O 1
ATOM 550 N N . LYS A 1 71 ? -17.099 -5.356 12.043 1.00 73.00 71 LYS A N 1
ATOM 551 C CA . LYS A 1 71 ? -16.571 -6.004 13.261 1.00 73.00 71 LYS A CA 1
ATOM 552 C C . LYS A 1 71 ? -15.149 -6.503 13.058 1.00 73.00 71 LYS A C 1
ATOM 554 O O . LYS A 1 71 ? -14.822 -6.824 11.896 1.00 73.00 71 LYS A O 1
#

Secondary structure (DSSP, 8-state):
-EEEETTEEEEPPPTT------------------SS---------HHHHHHHHHTS-HHHHHHHHHTTS--

Sequence (71 aa):
MFRHTAKGREALAPPGEGGNHVHYQPKRSVGIGCITSRPKSQELTFFERLAFELGCNVTTAKRLWQEGLVK

Radius of gyration: 28.77 Å; chains: 1; bounding box: 54×27×64 Å